Protein AF-A0A923JBI8-F1 (afdb_monomer_lite)

Radius of gyration: 19.16 Å; chains: 1; bounding box: 40×15×59 Å

pLDDT: mean 90.36, std 6.72, range [60.25, 97.56]

Sequence (83 aa):
MSVAELRTELTSLAAQLPVSPLSTARRSTEDARASLASAWRGSDHRSAQAAVTAASAATERLARIIAALEQAAEEIAAYNECL

Secondary structure (DSSP, 8-state):
--HHHHHHHHHHHHHT--HHHHHHHHHHHHHHHHHHHHHTTT---HHHHHHHHHHHHHHHHHHHHHHHHHHHHHHHHHHHHH-

Structure (mmCIF, N/CA/C/O backbone):
data_AF-A0A923JBI8-F1
#
_entry.id   AF-A0A923JBI8-F1
#
loop_
_atom_site.group_PDB
_atom_site.id
_atom_site.type_symbol
_atom_site.label_atom_id
_atom_site.label_alt_id
_atom_site.label_comp_id
_atom_site.label_asym_id
_atom_site.label_entity_id
_atom_site.label_seq_id
_atom_site.pdbx_PDB_ins_code
_atom_site.Cartn_x
_atom_site.Cartn_y
_atom_site.Cartn_z
_atom_site.occupancy
_atom_site.B_iso_or_equiv
_atom_site.auth_seq_id
_atom_site.auth_comp_id
_atom_site.auth_asym_id
_atom_site.auth_atom_id
_atom_site.pdbx_PDB_model_num
ATOM 1 N N . MET A 1 1 ? -7.822 -3.099 31.708 1.00 76.19 1 MET A N 1
ATOM 2 C CA . MET A 1 1 ? -8.143 -2.337 30.492 1.00 76.19 1 MET A CA 1
ATOM 3 C C . MET A 1 1 ? -9.644 -2.397 30.281 1.00 76.19 1 MET A C 1
ATOM 5 O O . MET A 1 1 ? -10.192 -3.494 30.253 1.00 76.19 1 MET A O 1
ATOM 9 N N . SER A 1 2 ? -10.307 -1.248 30.236 1.00 93.56 2 SER A N 1
ATOM 10 C CA . SER A 1 2 ? -11.740 -1.130 29.965 1.00 93.56 2 SER A CA 1
ATOM 11 C C . SER A 1 2 ? -12.032 -1.215 28.461 1.00 93.56 2 SER A C 1
ATOM 13 O O . SER A 1 2 ? -11.141 -1.039 27.630 1.00 93.56 2 SER A O 1
ATOM 15 N N . VAL A 1 3 ? -13.298 -1.446 28.101 1.00 90.56 3 VAL A N 1
ATOM 16 C CA . VAL A 1 3 ? -13.751 -1.415 26.696 1.00 90.56 3 VAL A CA 1
ATOM 17 C C . VAL A 1 3 ? -13.487 -0.043 26.058 1.00 90.56 3 VAL A C 1
ATOM 19 O O . VAL A 1 3 ? -13.085 0.029 24.901 1.00 90.56 3 VAL A O 1
ATOM 22 N N . ALA A 1 4 ? -13.643 1.044 26.819 1.00 90.12 4 ALA A N 1
ATOM 23 C CA . ALA A 1 4 ? -13.389 2.404 26.343 1.00 90.12 4 ALA A CA 1
ATOM 24 C C . ALA A 1 4 ? -11.897 2.666 26.060 1.00 90.12 4 ALA A C 1
ATOM 26 O O . ALA A 1 4 ? -11.557 3.287 25.052 1.00 90.12 4 ALA A O 1
ATOM 27 N N . GLU A 1 5 ? -11.006 2.154 26.915 1.00 93.94 5 GLU A N 1
ATOM 28 C CA . GLU A 1 5 ? -9.554 2.221 26.695 1.00 93.94 5 GLU A CA 1
ATOM 29 C C . GLU A 1 5 ? -9.160 1.443 25.434 1.00 93.94 5 GLU A C 1
ATOM 31 O O . GLU A 1 5 ? -8.469 1.983 24.576 1.00 93.94 5 GLU A O 1
ATOM 36 N N . LEU A 1 6 ? -9.683 0.224 25.256 1.00 92.19 6 LEU A N 1
ATOM 37 C CA . LEU A 1 6 ? -9.416 -0.584 24.062 1.00 92.19 6 LEU A CA 1
ATOM 38 C C . LEU A 1 6 ? -9.873 0.113 22.766 1.00 92.19 6 LEU A C 1
ATOM 40 O O . LEU A 1 6 ? -9.124 0.137 21.795 1.00 92.19 6 LEU A O 1
ATOM 44 N N . ARG A 1 7 ? -11.068 0.721 22.745 1.00 91.94 7 ARG A N 1
ATOM 45 C CA . ARG A 1 7 ? -11.562 1.486 21.579 1.00 91.94 7 ARG A CA 1
ATOM 46 C C . ARG A 1 7 ? -10.655 2.667 21.238 1.00 91.94 7 ARG A C 1
ATOM 48 O O . ARG A 1 7 ? -10.413 2.945 20.063 1.00 91.94 7 ARG A O 1
ATOM 55 N N . THR A 1 8 ? -10.150 3.352 22.261 1.00 94.06 8 THR A N 1
ATOM 56 C CA . THR A 1 8 ? -9.245 4.496 22.097 1.00 94.06 8 THR A CA 1
ATOM 57 C C . THR A 1 8 ? -7.920 4.053 21.480 1.00 94.06 8 THR A C 1
ATOM 59 O O . THR A 1 8 ? -7.479 4.640 20.492 1.00 94.06 8 THR A O 1
ATOM 62 N N . GLU A 1 9 ? -7.334 2.969 21.993 1.00 94.81 9 GLU A N 1
ATOM 63 C CA . GLU A 1 9 ? -6.095 2.390 21.460 1.00 94.81 9 GLU A CA 1
ATOM 64 C C . GLU A 1 9 ? -6.262 1.887 20.021 1.00 94.81 9 GLU A C 1
ATOM 66 O O . GLU A 1 9 ? -5.435 2.188 19.164 1.00 94.81 9 GLU A O 1
ATOM 71 N N . LEU A 1 10 ? -7.358 1.188 19.710 1.00 93.12 10 LEU A N 1
ATOM 72 C CA . LEU A 1 10 ? -7.630 0.716 18.349 1.00 93.12 10 LEU A CA 1
ATOM 73 C C . LEU A 1 10 ? -7.834 1.876 17.365 1.00 93.12 10 LEU A C 1
ATOM 75 O O . LEU A 1 10 ? -7.299 1.846 16.260 1.00 93.12 10 LEU A O 1
ATOM 79 N N . THR A 1 11 ? -8.547 2.929 17.771 1.00 92.94 11 THR A N 1
ATOM 80 C CA . THR A 1 11 ? -8.724 4.135 16.941 1.00 92.94 11 THR A CA 1
ATOM 81 C C . THR A 1 11 ? -7.385 4.825 16.677 1.00 92.94 11 THR A C 1
ATOM 83 O O . THR A 1 11 ? -7.096 5.219 15.547 1.00 92.94 11 THR A O 1
ATOM 86 N N . SER A 1 12 ? -6.540 4.931 17.707 1.00 95.31 12 SER A N 1
ATOM 87 C CA . SER A 1 12 ? -5.181 5.464 17.588 1.00 95.31 12 SER A CA 1
ATOM 88 C C . SER A 1 12 ? -4.323 4.619 16.643 1.00 95.31 12 SER A C 1
ATOM 90 O O . SER A 1 12 ? -3.638 5.166 15.780 1.00 95.31 12 SER A O 1
ATOM 92 N N . LEU A 1 13 ? -4.403 3.290 16.750 1.00 93.38 13 LEU A N 1
ATOM 93 C CA . LEU A 1 13 ? -3.696 2.358 15.875 1.00 93.38 13 LEU A CA 1
ATOM 94 C C . LEU A 1 13 ? -4.130 2.516 14.412 1.00 93.38 13 L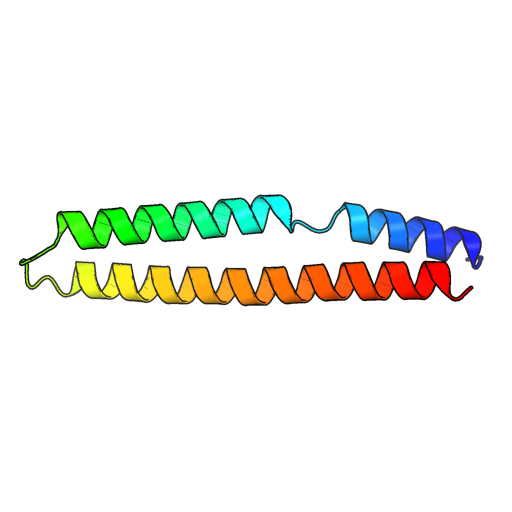EU A C 1
ATOM 96 O O . LEU A 1 13 ? -3.273 2.631 13.539 1.00 93.38 13 LEU A O 1
ATOM 100 N N . ALA A 1 14 ? -5.439 2.575 14.146 1.00 92.19 14 ALA A N 1
ATOM 101 C CA . ALA A 1 14 ? -5.978 2.766 12.800 1.00 92.19 14 ALA A CA 1
ATOM 102 C C . ALA A 1 14 ? -5.513 4.094 12.175 1.00 92.19 14 ALA A C 1
ATOM 104 O O . ALA A 1 14 ? -5.123 4.130 11.009 1.00 92.19 14 ALA A O 1
ATOM 105 N N . ALA A 1 15 ? -5.474 5.176 12.961 1.00 92.19 15 ALA A N 1
ATOM 106 C CA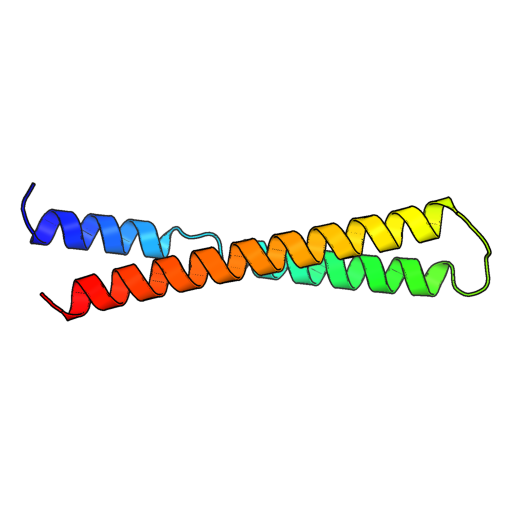 . ALA A 1 15 ? -4.996 6.483 12.506 1.00 92.19 15 ALA A CA 1
ATOM 107 C C . ALA A 1 15 ? -3.488 6.514 12.186 1.00 92.19 15 ALA A C 1
ATOM 109 O O . ALA A 1 15 ? -3.035 7.366 11.422 1.00 92.19 15 ALA A O 1
ATOM 110 N N . GLN A 1 16 ? -2.704 5.595 12.757 1.00 94.62 16 GLN A N 1
ATOM 111 C CA . GLN A 1 16 ? -1.260 5.484 12.532 1.00 94.62 16 GLN A CA 1
ATOM 112 C C . GLN A 1 16 ? -0.895 4.605 11.326 1.00 94.62 16 GLN A C 1
ATOM 114 O O . GLN A 1 16 ? 0.284 4.522 10.966 1.00 94.62 16 GLN A O 1
ATOM 119 N N . LEU A 1 17 ? -1.867 3.947 10.683 1.00 92.56 17 LEU A N 1
ATOM 120 C CA . LEU A 1 17 ? -1.588 3.073 9.547 1.00 92.56 17 LEU A CA 1
ATOM 121 C C . LEU A 1 17 ? -1.020 3.881 8.361 1.00 92.56 17 LEU A C 1
ATOM 123 O O . LEU A 1 17 ? -1.615 4.871 7.928 1.00 92.56 17 LEU A O 1
ATOM 127 N N . PRO A 1 18 ? 0.113 3.461 7.767 1.00 94.50 18 PRO A N 1
ATOM 128 C CA . PRO A 1 18 ? 0.824 4.239 6.752 1.00 94.50 18 PRO A CA 1
ATOM 129 C C . PRO A 1 18 ? 0.213 4.114 5.340 1.00 94.50 18 PRO A C 1
ATOM 131 O O . PRO A 1 18 ? 0.942 4.065 4.349 1.00 94.50 18 PRO A O 1
ATOM 134 N N . VAL A 1 19 ? -1.116 4.088 5.206 1.00 93.12 19 VAL A N 1
ATOM 135 C CA . VAL A 1 19 ? -1.814 3.895 3.916 1.00 93.12 19 VAL A CA 1
ATOM 136 C C . VAL A 1 19 ? -1.450 4.996 2.909 1.00 93.12 19 VAL A C 1
ATOM 138 O O . VAL A 1 19 ? -1.029 4.712 1.784 1.00 93.12 19 VAL A O 1
ATOM 141 N N . SER A 1 20 ? -1.529 6.263 3.324 1.00 92.69 20 SER A N 1
ATOM 142 C CA . SER A 1 20 ? -1.203 7.432 2.492 1.00 92.69 20 SER A CA 1
ATOM 143 C C . SER A 1 20 ? 0.261 7.481 2.019 1.00 92.69 20 SER A C 1
ATOM 145 O O . SER A 1 20 ? 0.492 7.625 0.810 1.00 92.69 20 SER A O 1
ATOM 147 N N . PRO A 1 21 ? 1.278 7.348 2.899 1.00 94.06 21 PRO A N 1
ATOM 148 C CA . PRO A 1 21 ? 2.670 7.334 2.452 1.00 94.06 21 PRO A CA 1
ATOM 149 C C . PRO A 1 21 ? 2.991 6.118 1.571 1.00 94.06 21 PRO A C 1
ATOM 151 O O . PRO A 1 21 ? 3.701 6.275 0.578 1.00 94.06 21 PRO A O 1
ATOM 154 N N . LEU A 1 22 ? 2.426 4.935 1.846 1.00 93.19 22 LEU A N 1
ATOM 155 C CA . LEU A 1 22 ? 2.616 3.759 0.987 1.00 93.19 22 LEU A CA 1
ATOM 156 C C . LEU A 1 22 ? 1.970 3.934 -0.390 1.00 93.19 22 LEU A C 1
ATOM 158 O O . LEU A 1 22 ? 2.573 3.577 -1.401 1.00 93.19 22 LEU A O 1
ATOM 162 N N . SER A 1 23 ? 0.787 4.545 -0.454 1.00 93.19 23 SER A N 1
ATOM 163 C CA . SER A 1 23 ? 0.120 4.883 -1.717 1.00 93.19 23 SER A CA 1
ATOM 164 C C . SER A 1 23 ? 0.938 5.869 -2.552 1.00 93.19 23 SER A C 1
ATOM 166 O O . SER A 1 23 ? 1.046 5.724 -3.771 1.00 93.19 23 SER A O 1
ATOM 168 N N . THR A 1 24 ? 1.572 6.837 -1.889 1.00 96.25 24 THR A N 1
ATOM 169 C CA . THR A 1 24 ? 2.480 7.800 -2.527 1.00 96.25 24 THR A CA 1
ATOM 170 C C . THR A 1 24 ? 3.734 7.106 -3.060 1.00 96.25 24 THR A C 1
ATOM 172 O O . THR A 1 24 ? 4.110 7.309 -4.215 1.00 96.25 24 THR A O 1
ATOM 175 N N . ALA A 1 25 ? 4.347 6.229 -2.259 1.00 92.62 25 ALA A N 1
ATOM 176 C CA . ALA A 1 25 ? 5.499 5.433 -2.671 1.00 92.62 25 ALA A CA 1
ATOM 177 C C . ALA A 1 25 ? 5.169 4.512 -3.859 1.00 92.62 25 ALA A C 1
ATOM 179 O O . ALA A 1 25 ? 5.970 4.394 -4.790 1.00 92.62 25 ALA A O 1
ATOM 180 N N . ARG A 1 26 ? 3.972 3.908 -3.871 1.00 95.38 26 ARG A N 1
ATOM 181 C CA . ARG A 1 26 ? 3.493 3.077 -4.984 1.00 95.38 26 ARG A CA 1
ATOM 182 C C . ARG A 1 26 ? 3.399 3.879 -6.276 1.00 95.38 26 ARG A C 1
ATOM 184 O O . ARG A 1 26 ? 3.961 3.450 -7.279 1.00 95.38 26 ARG A O 1
ATOM 191 N N . ARG A 1 27 ? 2.757 5.052 -6.238 1.00 95.31 27 ARG A N 1
ATOM 192 C CA . ARG A 1 27 ? 2.618 5.933 -7.409 1.00 95.31 27 ARG A CA 1
ATOM 193 C C . ARG A 1 27 ? 3.980 6.396 -7.933 1.00 95.31 27 ARG A C 1
ATOM 195 O O . ARG A 1 27 ? 4.256 6.253 -9.114 1.00 95.31 27 ARG A O 1
ATOM 202 N N . SER A 1 28 ? 4.870 6.831 -7.040 1.00 94.31 28 SER A N 1
ATOM 203 C CA . SER A 1 28 ? 6.243 7.216 -7.400 1.00 94.31 28 SER A CA 1
ATOM 204 C C . SER A 1 28 ? 7.016 6.069 -8.071 1.00 94.31 28 SER A C 1
ATOM 206 O O . SER A 1 28 ? 7.701 6.268 -9.074 1.00 94.31 28 SER A O 1
ATOM 208 N N . THR A 1 29 ? 6.854 4.837 -7.575 1.00 91.81 29 THR A N 1
ATOM 209 C CA . THR A 1 29 ? 7.468 3.642 -8.180 1.00 91.81 29 THR A CA 1
ATOM 210 C C . THR A 1 29 ? 6.896 3.354 -9.573 1.00 91.81 29 THR A C 1
ATOM 212 O O . THR A 1 29 ? 7.641 2.998 -10.488 1.00 91.81 29 THR A O 1
ATOM 215 N N . GLU A 1 30 ? 5.587 3.531 -9.764 1.00 94.25 30 GLU A N 1
ATOM 216 C CA . GLU A 1 30 ? 4.926 3.387 -11.067 1.00 94.25 30 GLU A CA 1
ATOM 217 C C . GLU A 1 30 ? 5.403 4.435 -12.080 1.00 94.25 30 GLU A C 1
ATOM 219 O O . GLU A 1 30 ? 5.712 4.075 -13.219 1.00 94.25 30 GLU A O 1
ATOM 224 N N . ASP A 1 31 ? 5.540 5.692 -11.658 1.00 93.88 31 ASP A N 1
ATOM 225 C CA . ASP A 1 31 ? 6.038 6.792 -12.489 1.00 93.88 31 ASP A CA 1
ATOM 226 C C . ASP A 1 31 ? 7.508 6.574 -12.887 1.00 93.88 31 ASP A C 1
ATOM 228 O O . ASP A 1 31 ? 7.888 6.734 -14.055 1.00 93.88 31 ASP A O 1
ATOM 232 N N . ALA A 1 32 ? 8.342 6.132 -11.938 1.00 88.56 32 ALA A N 1
ATOM 233 C CA . ALA A 1 32 ? 9.737 5.780 -12.192 1.00 88.56 32 ALA A CA 1
ATOM 234 C C . ALA A 1 32 ? 9.850 4.608 -13.179 1.00 88.56 32 ALA A C 1
ATOM 236 O O . ALA A 1 32 ? 10.651 4.651 -14.116 1.00 88.56 32 ALA A O 1
ATOM 237 N N . ARG A 1 33 ? 9.004 3.581 -13.026 1.00 89.88 33 ARG A N 1
ATOM 238 C CA . ARG A 1 33 ? 8.929 2.445 -13.954 1.00 89.88 33 ARG A CA 1
ATOM 239 C C . ARG A 1 33 ? 8.536 2.893 -15.360 1.00 89.88 33 ARG A C 1
ATOM 241 O O . ARG A 1 33 ? 9.156 2.450 -16.326 1.00 89.88 33 ARG A O 1
ATOM 248 N N . ALA A 1 34 ? 7.527 3.755 -15.489 1.00 90.31 34 ALA A N 1
ATOM 249 C CA . ALA A 1 34 ? 7.088 4.283 -16.780 1.00 90.31 34 ALA A CA 1
ATOM 250 C C . ALA A 1 34 ? 8.194 5.103 -17.465 1.00 90.31 34 ALA A C 1
ATOM 252 O O . ALA A 1 34 ? 8.430 4.939 -18.663 1.00 90.31 34 ALA A O 1
ATOM 253 N N . SER A 1 35 ? 8.917 5.916 -16.691 1.00 89.81 35 SER A N 1
ATOM 254 C CA . SER A 1 35 ? 10.057 6.709 -17.166 1.00 89.81 35 SER A CA 1
ATOM 255 C C . SER A 1 35 ? 11.225 5.834 -17.633 1.00 89.81 35 SER A C 1
ATOM 257 O O . SER A 1 35 ? 11.817 6.088 -18.679 1.00 89.81 35 SER A O 1
ATOM 259 N N . LEU A 1 36 ? 11.538 4.756 -16.906 1.00 86.19 36 LEU A N 1
ATOM 260 C CA . LEU A 1 36 ? 12.556 3.791 -17.330 1.00 86.19 36 LEU A CA 1
ATOM 261 C C . LEU A 1 36 ? 12.137 3.055 -18.609 1.00 86.19 36 LEU A C 1
ATOM 263 O O . LEU A 1 36 ? 12.927 2.933 -19.541 1.00 86.19 36 LEU A O 1
ATOM 267 N N . ALA A 1 37 ? 10.887 2.601 -18.691 1.00 86.56 37 ALA A N 1
ATOM 268 C CA . ALA A 1 37 ? 10.387 1.900 -19.870 1.00 86.56 37 ALA A CA 1
ATOM 269 C C . ALA A 1 37 ? 10.361 2.792 -21.126 1.00 86.56 37 ALA A C 1
ATOM 271 O O . ALA A 1 37 ? 10.570 2.300 -22.235 1.00 86.56 37 ALA A O 1
ATOM 272 N N . SER A 1 38 ? 10.110 4.098 -20.976 1.00 88.25 38 SER A N 1
ATOM 273 C CA . SER A 1 38 ? 10.140 5.041 -22.098 1.00 88.25 38 SER A CA 1
ATOM 274 C C . SER A 1 38 ? 11.568 5.344 -22.556 1.00 88.25 38 SER A C 1
ATOM 276 O O . SER A 1 38 ? 11.830 5.288 -23.756 1.00 88.25 38 SER A O 1
ATOM 278 N N . ALA A 1 39 ? 12.494 5.588 -21.623 1.00 86.50 39 ALA A N 1
ATOM 279 C CA . ALA A 1 39 ? 13.884 5.923 -21.929 1.00 86.50 39 ALA A CA 1
ATOM 280 C C . ALA A 1 39 ? 14.647 4.783 -22.628 1.00 86.50 39 ALA A C 1
ATOM 282 O O . ALA A 1 39 ? 1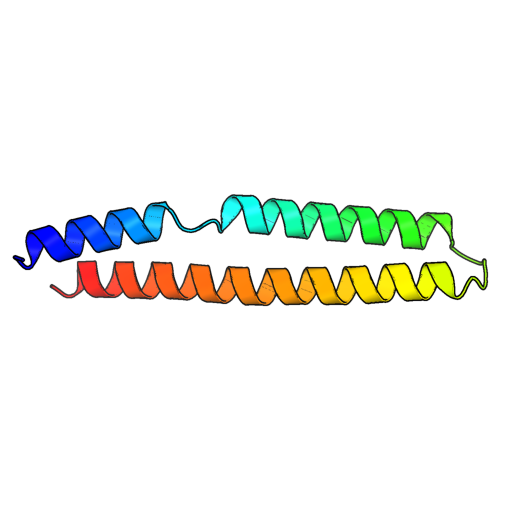5.560 5.041 -23.406 1.00 86.50 39 ALA A O 1
ATOM 283 N N . TRP A 1 40 ? 14.256 3.529 -22.386 1.00 83.00 40 TRP A N 1
ATOM 284 C CA . TRP A 1 40 ? 14.908 2.342 -22.953 1.00 83.00 40 TRP A CA 1
ATOM 285 C C . TRP A 1 40 ? 14.073 1.688 -24.063 1.00 83.00 40 TRP A C 1
ATOM 287 O O . TRP A 1 40 ? 14.294 0.540 -24.446 1.00 83.00 40 TRP A O 1
ATOM 297 N N . ARG A 1 41 ? 13.087 2.411 -24.606 1.00 81.06 41 ARG A N 1
ATOM 298 C CA . ARG A 1 41 ? 12.244 1.906 -25.690 1.00 81.06 41 ARG A CA 1
ATOM 299 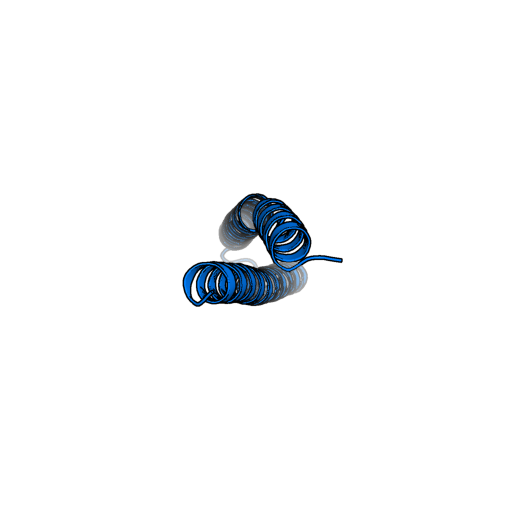C C . ARG A 1 41 ? 13.094 1.644 -26.937 1.00 81.06 41 ARG A C 1
ATOM 301 O O . ARG A 1 41 ? 13.665 2.567 -27.508 1.00 81.06 41 ARG A O 1
ATOM 308 N N . GLY A 1 42 ? 13.123 0.389 -27.385 1.00 72.81 42 GLY A N 1
ATOM 309 C CA . GLY A 1 42 ? 13.855 -0.025 -28.586 1.00 72.81 42 GLY A CA 1
ATOM 310 C C . GLY A 1 42 ? 15.324 -0.389 -28.355 1.00 72.81 42 GLY A C 1
ATOM 311 O O . GLY A 1 42 ? 16.008 -0.711 -29.322 1.00 72.81 42 GLY A O 1
ATOM 312 N N . SER A 1 43 ? 15.810 -0.378 -27.108 1.00 70.06 43 SER A N 1
ATOM 313 C CA . SER A 1 43 ? 17.115 -0.937 -26.752 1.00 70.06 43 SER A CA 1
ATOM 314 C C . SER A 1 43 ? 16.946 -2.289 -26.053 1.00 70.06 43 SER A C 1
ATOM 316 O O . SER A 1 43 ? 16.175 -2.429 -25.105 1.00 70.06 43 SER A O 1
ATOM 318 N N . ASP A 1 44 ? 17.659 -3.313 -26.527 1.00 70.19 44 ASP A N 1
ATOM 319 C CA . ASP A 1 44 ? 17.563 -4.679 -25.997 1.00 70.19 44 ASP A CA 1
ATOM 320 C C . ASP A 1 44 ? 18.511 -4.858 -24.795 1.00 70.19 44 ASP A C 1
ATOM 322 O O . ASP A 1 44 ? 19.522 -5.563 -24.829 1.00 70.19 44 ASP A O 1
ATOM 326 N N . HIS A 1 45 ? 18.243 -4.108 -23.724 1.00 80.12 45 HIS A N 1
ATOM 327 C CA . HIS A 1 45 ? 19.078 -4.092 -22.526 1.00 80.12 45 HIS A CA 1
ATOM 328 C C . HIS A 1 45 ? 18.462 -4.923 -21.398 1.00 80.12 45 HIS A C 1
ATOM 330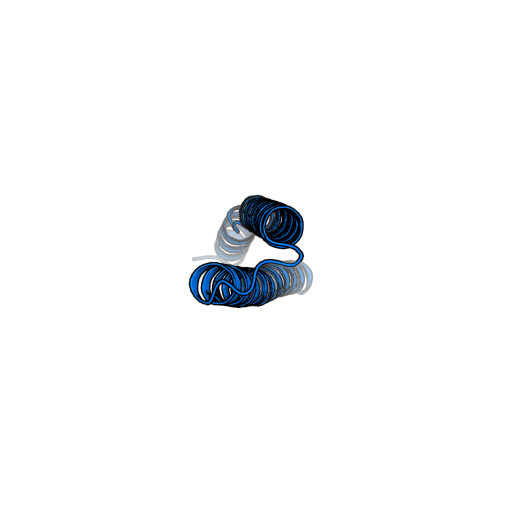 O O . HIS A 1 45 ? 17.557 -4.491 -20.683 1.00 80.12 45 HIS A O 1
ATOM 336 N N . ARG A 1 46 ? 19.043 -6.105 -21.161 1.00 83.69 46 ARG A N 1
ATOM 337 C CA . ARG A 1 46 ? 18.660 -7.036 -20.081 1.00 83.69 46 ARG A CA 1
ATOM 338 C C . ARG A 1 46 ? 18.548 -6.371 -18.698 1.00 83.69 46 ARG A C 1
ATOM 340 O O . ARG A 1 46 ? 17.666 -6.722 -17.919 1.00 83.69 46 ARG A O 1
ATOM 347 N N . SER A 1 47 ? 19.419 -5.409 -18.387 1.00 81.88 47 SER A N 1
ATOM 348 C CA . SER A 1 47 ? 19.386 -4.651 -17.128 1.00 81.88 47 SER A CA 1
ATOM 349 C C . SER A 1 47 ? 18.140 -3.771 -16.994 1.00 81.88 47 SER A C 1
ATOM 351 O O . SER A 1 47 ? 17.564 -3.695 -15.911 1.00 81.88 47 SER A O 1
ATOM 353 N N . ALA A 1 48 ? 17.679 -3.157 -18.085 1.00 81.62 48 ALA A N 1
ATOM 354 C CA . ALA A 1 48 ? 16.461 -2.353 -18.102 1.00 81.62 48 ALA A CA 1
ATOM 355 C C . ALA A 1 48 ? 15.220 -3.221 -17.895 1.00 81.62 48 ALA A C 1
ATOM 357 O O . ALA A 1 48 ? 14.343 -2.881 -17.103 1.00 81.62 48 ALA A O 1
ATOM 358 N N . GLN A 1 49 ? 15.178 -4.389 -18.538 1.00 85.06 49 GLN A N 1
ATOM 359 C CA . GLN A 1 49 ? 14.080 -5.331 -18.353 1.00 85.06 49 GLN A CA 1
ATOM 360 C C . GLN A 1 49 ? 14.036 -5.887 -16.923 1.00 85.06 49 GLN A C 1
ATOM 362 O O . GLN A 1 49 ? 12.956 -5.990 -16.334 1.00 85.06 49 GLN A O 1
ATOM 367 N N . ALA A 1 50 ? 15.199 -6.163 -16.323 1.00 88.69 50 ALA A N 1
ATOM 368 C CA . ALA A 1 50 ? 15.297 -6.537 -14.914 1.00 88.69 50 ALA A CA 1
ATOM 369 C C . ALA A 1 50 ? 14.795 -5.413 -13.990 1.00 88.69 50 ALA A C 1
ATOM 371 O O . ALA A 1 50 ? 14.030 -5.685 -13.066 1.00 88.69 50 ALA A O 1
ATOM 372 N N . ALA A 1 51 ? 15.146 -4.152 -14.271 1.00 86.31 51 ALA A N 1
ATOM 373 C CA . ALA A 1 51 ? 14.684 -2.999 -13.498 1.00 86.31 51 ALA A CA 1
ATOM 374 C C . ALA A 1 51 ? 13.158 -2.803 -13.584 1.00 86.31 51 ALA A C 1
ATOM 376 O O . ALA A 1 51 ? 12.506 -2.617 -12.558 1.00 86.31 51 ALA A O 1
ATOM 377 N N . VAL A 1 52 ? 12.563 -2.911 -14.779 1.00 88.00 52 VAL A N 1
ATOM 378 C CA . VAL A 1 52 ? 11.100 -2.825 -14.970 1.00 88.00 52 VAL A CA 1
ATOM 379 C C . VAL A 1 52 ? 10.375 -3.969 -14.257 1.00 88.00 52 VAL A C 1
ATOM 381 O O . VAL A 1 52 ? 9.335 -3.749 -13.632 1.00 88.00 52 VAL A O 1
ATOM 384 N N . THR A 1 53 ? 10.932 -5.180 -14.312 1.00 90.50 53 THR A N 1
ATOM 385 C CA . THR A 1 53 ? 10.385 -6.355 -13.617 1.00 90.50 53 THR A CA 1
ATOM 386 C C . THR A 1 53 ? 10.427 -6.161 -12.101 1.00 90.50 53 THR A C 1
ATOM 388 O O . THR A 1 53 ? 9.413 -6.340 -11.429 1.00 90.50 53 THR A O 1
ATOM 391 N N . ALA A 1 54 ? 11.567 -5.719 -11.562 1.00 89.81 54 ALA A N 1
ATOM 392 C CA . ALA A 1 54 ? 11.722 -5.440 -10.137 1.00 89.81 54 ALA A CA 1
ATOM 393 C C . ALA A 1 54 ? 10.769 -4.333 -9.660 1.00 89.81 54 ALA A C 1
ATOM 395 O O . ALA A 1 54 ? 10.122 -4.485 -8.625 1.00 89.81 54 ALA A O 1
ATOM 396 N N . ALA A 1 55 ? 10.625 -3.255 -10.437 1.00 89.62 55 ALA A N 1
ATOM 397 C CA . ALA A 1 55 ? 9.689 -2.177 -10.129 1.00 89.62 55 ALA A CA 1
ATOM 398 C C . ALA A 1 55 ? 8.232 -2.665 -10.129 1.00 89.62 55 ALA A C 1
ATOM 400 O O . ALA A 1 55 ? 7.474 -2.314 -9.231 1.00 89.62 55 ALA A O 1
ATOM 401 N N . SER A 1 56 ? 7.852 -3.527 -11.077 1.00 91.94 56 SER A N 1
ATOM 402 C CA . SER A 1 56 ? 6.503 -4.115 -11.127 1.00 91.94 56 SER A CA 1
ATOM 403 C C . SER A 1 56 ? 6.221 -4.974 -9.889 1.00 91.94 56 SER A C 1
ATOM 405 O O . SER A 1 56 ? 5.202 -4.789 -9.226 1.00 91.94 56 SER A O 1
ATOM 407 N N . ALA A 1 57 ? 7.170 -5.832 -9.502 1.00 94.00 57 ALA A N 1
ATOM 408 C CA . ALA A 1 57 ? 7.052 -6.649 -8.295 1.00 94.00 57 ALA A CA 1
ATOM 409 C C . ALA A 1 57 ? 6.962 -5.800 -7.010 1.00 94.00 57 ALA A C 1
ATOM 411 O O . ALA A 1 57 ? 6.206 -6.132 -6.092 1.00 94.00 57 ALA A O 1
ATOM 412 N N . ALA A 1 58 ? 7.708 -4.692 -6.938 1.00 90.81 58 ALA A N 1
ATOM 413 C CA . ALA A 1 58 ? 7.639 -3.753 -5.820 1.00 90.81 58 ALA A CA 1
ATOM 414 C C . ALA A 1 58 ? 6.271 -3.056 -5.743 1.00 90.81 58 ALA A C 1
ATOM 416 O O . ALA A 1 58 ? 5.666 -3.020 -4.670 1.00 90.81 58 ALA A O 1
ATOM 417 N N . THR A 1 59 ? 5.748 -2.571 -6.873 1.00 94.62 59 THR A N 1
ATOM 418 C CA . THR A 1 59 ? 4.411 -1.970 -6.974 1.00 94.62 59 THR A CA 1
ATOM 419 C C . THR A 1 59 ? 3.316 -2.936 -6.519 1.00 94.62 59 THR A C 1
ATOM 421 O O . THR A 1 59 ? 2.464 -2.561 -5.714 1.00 94.62 59 THR A O 1
ATOM 424 N N . GLU A 1 60 ? 3.350 -4.190 -6.973 1.00 95.44 60 GLU A N 1
ATOM 425 C CA . GLU A 1 60 ? 2.384 -5.212 -6.556 1.00 95.44 60 GLU A CA 1
ATOM 426 C C . GLU A 1 60 ? 2.475 -5.525 -5.060 1.00 95.44 60 GLU A C 1
ATOM 428 O O . GLU A 1 60 ? 1.458 -5.704 -4.387 1.00 95.44 60 GLU A O 1
ATOM 433 N N . ARG A 1 61 ? 3.695 -5.583 -4.513 1.00 95.31 61 ARG A N 1
ATOM 434 C CA . ARG A 1 61 ? 3.897 -5.785 -3.076 1.00 95.31 61 ARG A CA 1
ATOM 435 C C . ARG A 1 61 ? 3.313 -4.629 -2.270 1.00 95.31 61 ARG A C 1
ATOM 437 O O . ARG A 1 61 ? 2.6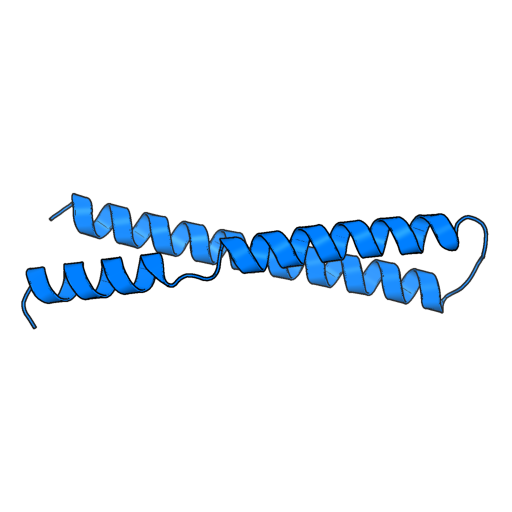46 -4.884 -1.272 1.00 95.31 61 ARG A O 1
ATOM 444 N N . LEU A 1 62 ? 3.527 -3.389 -2.709 1.00 94.31 62 LEU A N 1
ATOM 445 C CA . LEU A 1 62 ? 2.933 -2.209 -2.081 1.00 94.31 62 LEU A CA 1
ATOM 446 C C . LEU A 1 62 ? 1.405 -2.248 -2.152 1.00 94.31 62 LEU A C 1
ATOM 448 O O . LEU A 1 62 ? 0.763 -1.998 -1.140 1.00 94.31 62 LEU A O 1
ATOM 452 N N . ALA A 1 63 ? 0.825 -2.627 -3.294 1.00 95.69 63 ALA A N 1
ATOM 453 C CA . ALA A 1 63 ? -0.624 -2.752 -3.444 1.00 95.69 63 ALA A CA 1
ATOM 454 C C . ALA A 1 63 ? -1.232 -3.754 -2.448 1.00 95.69 63 ALA A C 1
ATOM 456 O O . ALA A 1 63 ? -2.221 -3.441 -1.792 1.00 95.69 63 ALA A O 1
ATOM 457 N N . ARG A 1 64 ? -0.606 -4.928 -2.269 1.00 97.56 64 ARG A N 1
ATOM 458 C CA . ARG A 1 64 ? -1.062 -5.927 -1.285 1.00 97.56 64 ARG A CA 1
ATOM 459 C C . ARG A 1 64 ? -0.974 -5.427 0.156 1.00 97.56 64 ARG A C 1
ATOM 461 O O . ARG A 1 64 ? -1.867 -5.704 0.946 1.00 97.56 64 ARG A O 1
ATOM 468 N N . ILE A 1 65 ? 0.095 -4.707 0.500 1.00 96.25 65 ILE A N 1
ATOM 469 C CA . ILE A 1 65 ? 0.262 -4.139 1.846 1.00 96.25 65 ILE A CA 1
ATOM 470 C C . ILE A 1 65 ? -0.794 -3.061 2.101 1.00 96.25 65 ILE A C 1
ATOM 472 O O . ILE A 1 65 ? -1.411 -3.071 3.157 1.00 96.25 65 ILE A O 1
ATOM 476 N N . ILE A 1 66 ? -1.019 -2.163 1.138 1.00 97.00 66 ILE A N 1
ATOM 477 C CA . ILE A 1 66 ? -2.040 -1.112 1.236 1.00 97.00 66 ILE A CA 1
ATOM 478 C C . ILE A 1 66 ? -3.416 -1.732 1.487 1.00 97.00 66 ILE A C 1
ATOM 480 O O . ILE A 1 66 ? -4.046 -1.378 2.475 1.00 97.00 66 ILE A O 1
ATOM 484 N N . ALA A 1 67 ? -3.817 -2.720 0.681 1.00 96.94 67 ALA A N 1
ATOM 485 C CA . ALA A 1 67 ? -5.109 -3.387 0.838 1.00 96.94 67 ALA A CA 1
ATOM 486 C C . ALA A 1 67 ? -5.271 -4.052 2.217 1.00 96.94 67 ALA A C 1
ATOM 488 O O . ALA A 1 67 ? -6.322 -3.946 2.838 1.00 96.94 67 ALA A O 1
ATOM 489 N N . ALA A 1 68 ? -4.220 -4.701 2.732 1.00 97.19 68 ALA A N 1
ATOM 490 C CA . ALA A 1 68 ? -4.259 -5.306 4.064 1.00 97.19 68 ALA A CA 1
ATOM 491 C C . ALA A 1 68 ? -4.388 -4.261 5.187 1.00 97.19 68 ALA A C 1
ATOM 493 O O . ALA A 1 68 ? -5.056 -4.509 6.187 1.00 97.19 68 ALA A O 1
ATOM 494 N N . LEU A 1 69 ? -3.755 -3.093 5.033 1.00 95.69 69 LEU A N 1
ATOM 495 C CA . LEU A 1 69 ? -3.868 -1.995 5.995 1.00 95.69 69 LEU A CA 1
ATOM 496 C C . LEU A 1 69 ? -5.248 -1.329 5.938 1.00 95.69 69 LEU A C 1
ATOM 498 O O . LEU A 1 69 ? -5.795 -0.998 6.983 1.00 95.69 69 LEU A O 1
ATOM 502 N N . GLU A 1 70 ? -5.814 -1.155 4.743 1.00 95.12 70 GLU A N 1
ATOM 503 C CA . GLU A 1 70 ? -7.181 -0.652 4.560 1.00 95.12 70 GLU A CA 1
ATOM 504 C C . GLU A 1 70 ? -8.197 -1.601 5.204 1.00 95.12 70 GLU A C 1
ATOM 506 O O . GLU A 1 70 ? -9.005 -1.161 6.018 1.00 95.12 70 GLU A O 1
ATOM 511 N N . GLN A 1 71 ? -8.074 -2.908 4.959 1.00 96.06 71 GLN A N 1
ATOM 512 C CA . GLN A 1 71 ? -8.923 -3.914 5.596 1.00 96.06 71 GLN A CA 1
ATOM 513 C C . GLN A 1 71 ? -8.798 -3.887 7.129 1.00 96.06 71 GLN A C 1
ATOM 515 O O . GLN A 1 71 ? -9.805 -3.917 7.830 1.00 96.06 71 GLN A O 1
ATOM 520 N N . ALA A 1 72 ? -7.581 -3.782 7.670 1.00 93.81 72 ALA A N 1
ATOM 521 C CA . ALA A 1 72 ? -7.386 -3.675 9.116 1.00 93.81 72 ALA A CA 1
ATOM 522 C C . ALA A 1 72 ? -8.046 -2.411 9.701 1.00 93.81 72 ALA A C 1
ATOM 524 O O . ALA A 1 72 ? -8.608 -2.458 10.795 1.00 93.81 72 ALA A O 1
ATOM 525 N N . ALA A 1 73 ? -8.002 -1.286 8.979 1.00 94.00 73 ALA A N 1
ATOM 526 C CA . ALA A 1 73 ? -8.681 -0.057 9.383 1.00 94.00 73 ALA A CA 1
ATOM 527 C C . ALA A 1 73 ? -10.210 -0.229 9.399 1.00 94.00 73 ALA A C 1
ATOM 529 O O . ALA A 1 73 ? -10.862 0.198 10.353 1.00 94.00 73 ALA A O 1
ATOM 530 N N . GLU A 1 74 ? -10.769 -0.879 8.375 1.00 94.50 74 GLU A N 1
ATOM 531 C CA . GLU A 1 74 ? -12.201 -1.182 8.272 1.00 94.50 74 GLU A CA 1
ATOM 532 C C . GLU A 1 74 ? -12.670 -2.123 9.388 1.00 94.50 74 GLU A C 1
ATOM 534 O O . GLU A 1 74 ? -13.687 -1.861 10.027 1.00 94.50 74 GLU A O 1
ATOM 539 N N . GLU A 1 75 ? -11.911 -3.180 9.687 1.00 95.31 75 GLU A N 1
ATOM 540 C CA . GLU A 1 75 ? -12.229 -4.121 10.768 1.00 95.31 75 GLU A CA 1
ATOM 541 C C . GLU A 1 75 ? -12.206 -3.441 12.147 1.00 95.31 75 GLU A C 1
ATOM 543 O O . GLU A 1 75 ? -13.084 -3.686 12.980 1.00 95.31 75 GLU A O 1
ATOM 548 N N . ILE A 1 76 ? -11.246 -2.539 12.382 1.00 93.56 76 ILE A N 1
ATOM 549 C CA . ILE A 1 76 ? -11.194 -1.725 13.604 1.00 93.56 76 ILE A CA 1
ATOM 550 C C . ILE A 1 76 ? -12.412 -0.798 13.699 1.00 93.56 76 ILE A C 1
ATOM 552 O O . ILE A 1 76 ? -13.017 -0.688 14.770 1.00 93.56 76 ILE A O 1
ATOM 556 N N . ALA A 1 77 ? -12.779 -0.134 12.601 1.00 92.81 77 ALA A N 1
ATOM 557 C CA . ALA A 1 77 ? -13.953 0.732 12.561 1.00 92.81 77 ALA A CA 1
ATOM 558 C C . ALA A 1 77 ? -15.233 -0.063 12.861 1.00 92.81 77 ALA A C 1
ATOM 560 O O . ALA A 1 77 ? -15.987 0.314 13.757 1.00 92.81 77 ALA A O 1
ATOM 561 N N . ALA A 1 78 ? -15.415 -1.217 12.214 1.00 93.88 78 ALA A N 1
ATOM 562 C CA . ALA A 1 78 ? -16.559 -2.097 12.432 1.00 93.88 78 ALA A CA 1
ATOM 563 C C . ALA A 1 78 ? -16.655 -2.578 13.889 1.00 93.88 78 ALA A C 1
ATOM 565 O O . ALA A 1 78 ? -17.733 -2.545 14.482 1.00 93.88 78 ALA A O 1
ATOM 566 N N . TYR A 1 79 ? -15.533 -2.972 14.502 1.00 91.31 79 TYR A N 1
ATOM 567 C CA . TYR A 1 79 ? -15.494 -3.336 15.921 1.00 91.31 79 TYR A CA 1
ATOM 568 C C . TYR A 1 79 ? -15.933 -2.176 16.827 1.00 91.31 79 TYR A C 1
ATOM 570 O O . TYR A 1 79 ? -16.704 -2.373 17.766 1.00 91.31 79 TYR A O 1
ATOM 578 N N . ASN A 1 80 ? -15.468 -0.960 16.533 1.00 90.19 80 ASN A N 1
ATOM 579 C CA . ASN A 1 80 ? -15.812 0.235 17.299 1.00 90.19 80 ASN A CA 1
ATOM 580 C C . ASN A 1 80 ? -17.275 0.673 17.125 1.00 90.19 80 ASN A C 1
ATOM 582 O O . ASN A 1 80 ? -17.783 1.371 18.001 1.00 90.19 80 ASN A O 1
ATOM 586 N N . GLU A 1 81 ? -17.931 0.309 16.022 1.00 89.25 81 GLU A N 1
ATOM 587 C CA . GLU A 1 81 ? -19.344 0.607 15.749 1.00 89.25 81 GLU A CA 1
ATOM 588 C C . GLU A 1 81 ? -20.307 -0.444 16.324 1.00 89.25 81 GLU A C 1
ATOM 590 O O . GLU A 1 81 ? -21.445 -0.115 16.655 1.00 89.25 81 GLU A O 1
ATOM 595 N N . CYS A 1 82 ? -19.872 -1.702 16.461 1.00 80.31 82 CYS A N 1
ATOM 596 C CA . CYS A 1 82 ? -20.712 -2.813 16.929 1.00 80.31 82 CYS A CA 1
ATOM 597 C C . CYS A 1 82 ? -20.900 -2.881 18.463 1.00 80.31 82 CYS A C 1
ATOM 599 O O . CYS A 1 82 ? -21.711 -3.679 18.935 1.00 80.31 82 CYS A O 1
ATOM 601 N N . LEU A 1 83 ? -20.157 -2.078 19.238 1.00 60.25 83 LEU A N 1
ATOM 602 C CA . LEU A 1 83 ? -20.157 -2.030 20.713 1.00 60.25 83 LEU A CA 1
ATOM 603 C C . LEU A 1 83 ? -20.579 -0.660 21.255 1.00 60.25 83 LEU A C 1
ATOM 605 O O . LEU A 1 83 ? -21.331 -0.651 22.251 1.00 60.25 83 LEU A O 1
#

Foldseek 3Di:
DDPVVVLVVLLVVLVPQCLPVLVVVLVVLVVVLVVLCVVCPPPPDPVSVVSNVVSVVSSVVSVVSSVVSVVSSVVSVVVSVVD